Protein AF-A0A140F323-F1 (afdb_monomer)

Foldseek 3Di:
DQDLVVLVVLLVCLVVLVVVLVVLLVVLVCCCVPPVDDDPVVVVSVVSNVVSVVSNVVSVVSNVVSVCSVPPPDPPDD

InterPro domains:
  IPR026022 PhoU domain [PF01895] (1-68)
  IPR028366 PhoU [PTHR42930] (1-74)
  IPR038078 PhoU-like domain superfamily [G3DSA:1.20.58.220] (1-77)

pLDDT: mean 92.83, std 11.07, range [49.88, 98.5]

Radius of gyration: 17.93 Å; Cα contacts (8 Å, |Δi|>4): 43; chains: 1; bounding box: 44×17×45 Å

Secondary structure (DSSP, 8-state):
---HHHHHHHHHHHHHHHHHHHHHHHHHHHHHHHH---HHHHHHHHHHHHHHHHHHHHHHHHHHHHHHHHH-SS-S--

Structure (mmCIF, N/CA/C/O backbone):
data_AF-A0A140F323-F1
#
_entry.id   AF-A0A140F323-F1
#
loop_
_atom_site.group_PDB
_atom_site.id
_atom_site.type_symbol
_atom_site.label_atom_id
_atom_site.label_alt_id
_atom_site.label_comp_id
_atom_site.label_asym_id
_atom_site.label_entity_id
_atom_site.label_seq_id
_atom_site.pdbx_PDB_ins_code
_atom_site.Cartn_x
_atom_site.Cartn_y
_atom_site.Cartn_z
_atom_site.occupancy
_atom_site.B_iso_or_equiv
_atom_site.auth_seq_id
_atom_site.auth_comp_id
_atom_site.auth_asym_id
_atom_site.auth_atom_id
_atom_site.pdbx_PDB_model_num
ATOM 1 N N . GLN A 1 1 ? 18.693 -11.875 -21.195 1.00 63.09 1 GLN A N 1
ATOM 2 C CA . GLN A 1 1 ? 17.869 -11.071 -22.115 1.00 63.09 1 GLN A CA 1
ATOM 3 C C . GLN A 1 1 ? 17.032 -10.152 -21.252 1.00 63.09 1 GLN A C 1
ATOM 5 O O . GLN A 1 1 ? 16.394 -10.658 -20.336 1.00 63.09 1 GLN A O 1
ATOM 10 N N . LYS A 1 2 ? 17.121 -8.838 -21.462 1.00 73.62 2 LYS A N 1
ATOM 11 C CA . LYS A 1 2 ? 16.261 -7.871 -20.777 1.00 73.62 2 LYS A CA 1
ATOM 12 C C . LYS A 1 2 ? 14.883 -7.879 -21.407 1.00 73.62 2 LYS A C 1
ATOM 14 O O . LYS A 1 2 ? 14.773 -7.899 -22.632 1.00 73.62 2 LYS A O 1
ATOM 19 N N . ASP A 1 3 ? 13.876 -7.873 -20.553 1.00 88.44 3 ASP A N 1
ATOM 20 C CA . ASP A 1 3 ? 12.486 -7.742 -20.951 1.00 88.44 3 ASP A CA 1
ATOM 21 C C . ASP A 1 3 ? 11.992 -6.368 -20.492 1.00 88.44 3 ASP A C 1
ATOM 23 O O . ASP A 1 3 ? 11.590 -6.172 -19.345 1.00 88.44 3 ASP A O 1
ATOM 27 N N . GLU A 1 4 ? 12.152 -5.375 -21.368 1.00 91.69 4 GLU A N 1
ATOM 28 C CA . GLU A 1 4 ? 11.733 -4.002 -21.077 1.00 91.69 4 GLU A CA 1
ATOM 29 C C . GLU A 1 4 ? 10.213 -3.867 -20.980 1.00 91.69 4 GLU A C 1
ATOM 31 O O . GLU A 1 4 ? 9.731 -2.978 -20.282 1.00 91.69 4 GLU A O 1
ATOM 36 N N . GLU A 1 5 ? 9.468 -4.716 -21.692 1.00 93.69 5 GLU A N 1
ATOM 37 C CA . GLU A 1 5 ? 8.007 -4.719 -21.657 1.00 93.69 5 GLU A CA 1
ATOM 38 C C . GLU A 1 5 ? 7.547 -5.163 -20.270 1.00 93.69 5 GLU A C 1
ATOM 40 O O . GLU A 1 5 ? 6.863 -4.403 -19.587 1.00 93.69 5 GLU A O 1
ATOM 45 N N . MET A 1 6 ? 8.069 -6.292 -19.784 1.00 93.44 6 MET A N 1
ATOM 46 C CA . MET A 1 6 ? 7.784 -6.778 -18.434 1.00 93.44 6 MET A CA 1
ATOM 47 C C . MET A 1 6 ? 8.201 -5.779 -17.343 1.00 93.44 6 MET A C 1
ATOM 49 O O . MET A 1 6 ? 7.486 -5.598 -16.361 1.00 93.44 6 MET A O 1
ATOM 53 N N . ALA A 1 7 ? 9.347 -5.106 -17.493 1.00 94.50 7 ALA A N 1
ATOM 54 C CA . ALA A 1 7 ? 9.785 -4.103 -16.521 1.00 94.50 7 ALA A CA 1
ATOM 55 C C . ALA A 1 7 ? 8.823 -2.905 -16.448 1.00 94.50 7 ALA A C 1
ATOM 57 O O . ALA A 1 7 ? 8.514 -2.438 -15.353 1.00 94.50 7 ALA A O 1
ATOM 58 N N . ARG A 1 8 ? 8.319 -2.429 -17.595 1.00 95.38 8 ARG A N 1
ATOM 59 C CA . ARG A 1 8 ? 7.318 -1.351 -17.637 1.00 95.38 8 ARG A CA 1
ATOM 60 C C . ARG A 1 8 ? 5.980 -1.796 -17.064 1.00 95.38 8 ARG A C 1
ATOM 62 O O . ARG A 1 8 ? 5.402 -1.044 -16.293 1.00 95.38 8 ARG A O 1
ATOM 69 N N . GLU A 1 9 ? 5.535 -3.015 -17.366 1.00 96.06 9 GLU A N 1
ATOM 70 C CA . GLU A 1 9 ? 4.303 -3.573 -16.793 1.00 96.06 9 GLU A CA 1
ATOM 71 C C . GLU A 1 9 ? 4.346 -3.606 -15.258 1.00 96.06 9 GLU A C 1
ATOM 73 O O . GLU A 1 9 ? 3.370 -3.233 -14.611 1.00 96.06 9 GLU A O 1
ATOM 78 N N . VAL A 1 10 ? 5.480 -4.004 -14.666 1.00 95.69 10 VAL A N 1
ATOM 79 C CA . VAL A 1 10 ? 5.653 -4.004 -13.202 1.00 95.69 10 VAL A CA 1
ATOM 80 C C . VAL A 1 10 ? 5.579 -2.586 -12.633 1.00 95.69 10 VAL A C 1
ATOM 82 O O . VAL A 1 10 ? 4.854 -2.370 -11.667 1.00 95.69 10 VAL A O 1
ATOM 85 N N . ILE A 1 11 ? 6.289 -1.627 -13.237 1.00 96.44 11 ILE A N 1
ATOM 86 C CA . ILE A 1 11 ? 6.300 -0.226 -12.782 1.00 96.44 11 ILE A CA 1
ATOM 87 C C . ILE A 1 11 ? 4.903 0.400 -12.891 1.00 96.44 11 ILE A C 1
ATOM 89 O O . ILE A 1 11 ? 4.459 1.095 -11.984 1.00 96.44 11 ILE A O 1
ATOM 93 N N . GLU A 1 12 ? 4.191 0.161 -13.994 1.00 96.00 12 GLU A N 1
ATOM 94 C CA . GLU A 1 12 ? 2.847 0.709 -14.209 1.00 96.00 12 GLU A CA 1
ATOM 95 C C . GLU A 1 12 ? 1.803 0.064 -13.284 1.00 96.00 12 GLU A C 1
ATOM 97 O O . GLU A 1 12 ? 0.877 0.742 -12.832 1.00 96.00 12 GLU A O 1
ATOM 102 N N . GLY A 1 13 ? 1.964 -1.224 -12.963 1.00 95.06 13 GLY A N 1
ATOM 103 C CA . GLY A 1 13 ? 1.071 -1.964 -12.067 1.00 95.06 13 GLY A CA 1
ATOM 104 C C . GLY A 1 13 ? 1.150 -1.544 -10.595 1.00 95.06 13 GLY A C 1
ATOM 105 O O . GLY A 1 13 ? 0.197 -1.759 -9.846 1.00 95.06 13 GLY A O 1
ATOM 106 N N . ASP A 1 14 ? 2.241 -0.904 -10.173 1.00 97.19 14 ASP A N 1
ATOM 107 C CA . ASP A 1 14 ? 2.449 -0.455 -8.790 1.00 97.19 14 ASP A CA 1
ATOM 108 C C . ASP A 1 14 ? 1.358 0.507 -8.294 1.00 97.19 14 ASP A C 1
ATOM 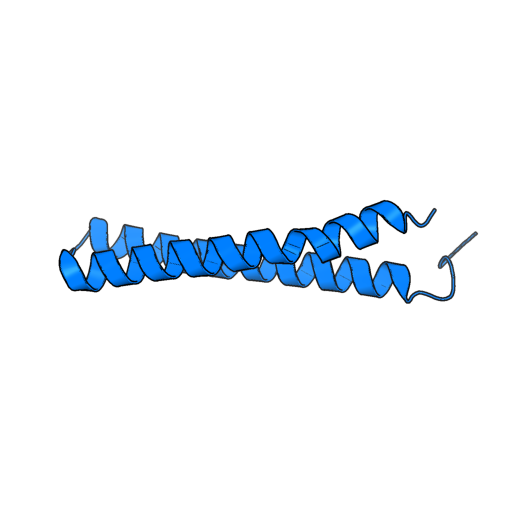110 O O . ASP A 1 14 ? 0.935 0.456 -7.137 1.00 97.19 14 ASP A O 1
ATOM 114 N N . HIS A 1 15 ? 0.812 1.327 -9.196 1.00 96.00 15 HIS A N 1
ATOM 115 C CA . HIS A 1 15 ? -0.257 2.260 -8.853 1.00 96.00 15 HIS A CA 1
ATOM 116 C C . HIS A 1 15 ? -1.505 1.555 -8.297 1.00 96.00 15 HIS A C 1
ATOM 118 O O . HIS A 1 15 ? -2.146 2.068 -7.378 1.00 96.00 15 HIS A O 1
ATOM 124 N N . GLU A 1 16 ? -1.839 0.370 -8.817 1.00 96.50 16 GLU A N 1
ATOM 125 C CA . GLU A 1 16 ? -2.975 -0.419 -8.335 1.00 96.50 16 GLU A CA 1
ATOM 126 C C . GLU A 1 16 ? -2.718 -0.967 -6.924 1.00 96.50 16 GLU A C 1
ATOM 128 O O . GLU A 1 16 ? -3.606 -0.914 -6.071 1.00 96.50 16 GLU A O 1
ATOM 133 N N . ILE A 1 17 ? -1.491 -1.423 -6.645 1.00 96.69 17 ILE A N 1
ATOM 134 C CA . ILE A 1 17 ? -1.081 -1.895 -5.312 1.00 96.69 17 ILE A CA 1
ATOM 135 C C . ILE A 1 17 ? -1.175 -0.752 -4.299 1.00 96.69 17 ILE A C 1
ATOM 137 O O . ILE A 1 17 ? -1.746 -0.926 -3.221 1.00 96.69 17 ILE A O 1
ATOM 141 N N . ASN A 1 18 ? -0.678 0.425 -4.672 1.00 97.75 18 ASN A N 1
ATOM 142 C CA . ASN A 1 18 ? -0.729 1.622 -3.843 1.00 97.75 18 ASN A CA 1
ATOM 143 C C . ASN A 1 18 ? -2.165 2.063 -3.536 1.00 97.75 18 ASN A C 1
ATOM 145 O O . ASN A 1 18 ? -2.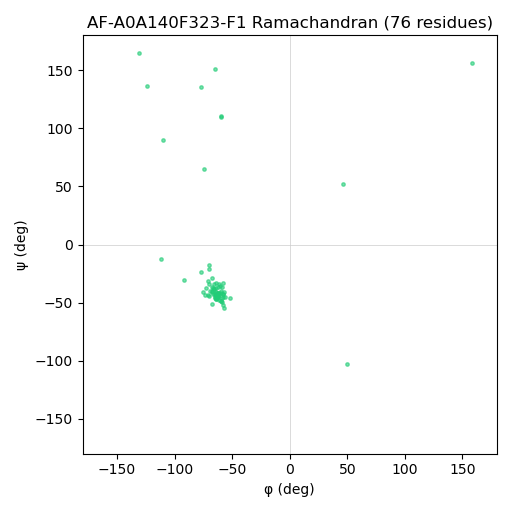486 2.401 -2.395 1.00 97.75 18 ASN A O 1
ATOM 149 N N . GLN A 1 19 ? -3.066 2.008 -4.520 1.00 98.19 19 GLN A N 1
ATOM 150 C CA . GLN A 1 19 ? -4.473 2.321 -4.278 1.00 98.19 19 GLN A CA 1
ATOM 151 C C . GLN A 1 19 ? -5.126 1.306 -3.330 1.00 98.19 19 GLN A C 1
ATOM 153 O O . GLN A 1 19 ? -5.808 1.701 -2.386 1.00 98.19 19 GLN A O 1
ATOM 158 N N . LEU A 1 20 ? -4.865 0.009 -3.523 1.00 97.75 20 LEU A N 1
ATOM 159 C CA . LEU A 1 20 ? -5.368 -1.043 -2.634 1.00 97.75 20 LEU A CA 1
ATOM 160 C C . LEU A 1 20 ? -4.838 -0.900 -1.202 1.00 97.75 20 LEU A C 1
ATOM 162 O O . LEU A 1 20 ? -5.577 -1.165 -0.253 1.00 97.75 20 LEU A O 1
ATOM 166 N N . TYR A 1 21 ? -3.584 -0.471 -1.034 1.00 98.44 21 TYR A N 1
ATOM 167 C CA . TYR A 1 21 ? -3.026 -0.152 0.278 1.00 98.44 21 TYR A CA 1
ATOM 168 C C . TYR A 1 21 ? -3.848 0.939 0.973 1.00 98.44 21 TYR A C 1
ATOM 170 O O . TYR A 1 21 ? -4.296 0.727 2.098 1.00 98.44 21 TYR A O 1
ATOM 178 N N . LEU A 1 22 ? -4.090 2.067 0.295 1.00 98.38 22 LEU A N 1
ATOM 179 C CA . LEU A 1 22 ? -4.838 3.197 0.857 1.00 98.38 22 LEU A CA 1
ATOM 180 C C . LEU A 1 22 ? -6.283 2.820 1.203 1.00 98.38 22 LEU A C 1
ATOM 182 O O . LEU A 1 22 ? -6.782 3.196 2.264 1.00 98.38 22 LEU A O 1
ATOM 186 N N . ASP A 1 23 ? -6.939 2.049 0.338 1.00 98.50 23 ASP A N 1
ATOM 187 C CA . ASP A 1 23 ? -8.315 1.604 0.561 1.00 98.50 23 ASP A CA 1
ATOM 188 C C . ASP A 1 23 ? -8.403 0.699 1.806 1.00 98.50 23 ASP A C 1
ATOM 190 O O . ASP A 1 23 ? -9.233 0.917 2.691 1.00 98.50 23 ASP A O 1
ATOM 194 N N . LEU A 1 24 ? -7.494 -0.275 1.936 1.00 98.44 24 LEU A N 1
ATOM 195 C CA . LEU A 1 24 ? -7.457 -1.182 3.090 1.00 98.44 24 LEU A CA 1
ATOM 196 C C . LEU A 1 24 ? -6.989 -0.490 4.379 1.00 98.44 24 LEU A C 1
ATOM 198 O O . LEU A 1 24 ? -7.419 -0.860 5.478 1.00 98.44 24 LEU A O 1
ATOM 202 N N . GLU A 1 25 ? -6.111 0.507 4.266 1.00 98.38 25 GLU A N 1
ATOM 203 C CA . GLU A 1 25 ? -5.702 1.360 5.380 1.00 98.38 25 GLU A CA 1
ATOM 204 C C . GLU A 1 25 ? -6.914 2.115 5.938 1.00 98.38 25 GLU A C 1
ATOM 206 O O . GLU A 1 25 ? -7.162 2.090 7.151 1.00 98.38 25 GLU A O 1
ATOM 211 N N . GLN A 1 26 ? -7.711 2.715 5.048 1.00 98.38 26 GLN A N 1
ATOM 212 C CA . GLN A 1 26 ? -8.933 3.422 5.409 1.00 98.38 26 GLN A CA 1
ATOM 213 C C . GLN A 1 26 ? -9.954 2.485 6.061 1.00 98.38 26 GLN A C 1
ATOM 215 O O . GLN A 1 26 ? -10.482 2.820 7.121 1.00 98.38 26 GLN A O 1
ATOM 220 N N . ASP A 1 27 ? -10.165 1.286 5.514 1.00 98.25 27 ASP A N 1
ATOM 221 C CA . ASP A 1 27 ? -11.052 0.280 6.112 1.00 98.25 27 ASP A CA 1
ATOM 222 C C . ASP A 1 27 ? -10.622 -0.084 7.544 1.00 98.25 27 ASP A C 1
ATOM 224 O O . ASP A 1 27 ? -11.448 -0.185 8.458 1.00 98.25 27 ASP A O 1
ATOM 228 N N . CYS A 1 28 ? -9.315 -0.250 7.778 1.00 98.06 28 CYS A N 1
ATOM 229 C CA . CYS A 1 28 ? -8.789 -0.521 9.115 1.00 98.06 28 CYS A CA 1
ATOM 230 C C . CYS A 1 28 ? -9.063 0.644 10.078 1.00 98.06 28 CYS A C 1
ATOM 232 O O . CYS A 1 28 ? -9.470 0.413 11.222 1.00 98.06 28 CYS A O 1
ATOM 234 N N . ILE A 1 29 ? -8.852 1.886 9.633 1.00 97.81 29 ILE A N 1
ATOM 235 C CA . ILE A 1 29 ? -9.110 3.095 10.427 1.00 97.81 29 ILE A CA 1
A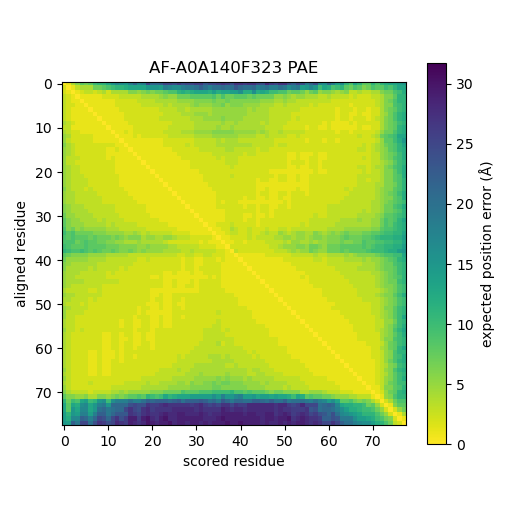TOM 236 C C . ILE A 1 29 ? -10.602 3.220 10.749 1.00 97.81 29 ILE A C 1
ATOM 238 O O . ILE A 1 29 ? -10.961 3.465 11.905 1.00 97.81 29 ILE A O 1
ATOM 242 N N . ASP A 1 30 ? -11.470 2.989 9.768 1.00 98.12 30 ASP A N 1
ATOM 243 C CA . ASP A 1 30 ? -12.920 3.063 9.928 1.00 98.12 30 ASP A CA 1
ATOM 244 C C . ASP A 1 30 ? -13.426 2.006 10.910 1.00 98.12 30 ASP A C 1
ATOM 246 O O . ASP A 1 30 ? -14.229 2.312 11.795 1.00 98.12 30 ASP A O 1
ATOM 250 N N . LEU A 1 31 ? -12.910 0.777 10.843 1.00 97.69 31 LEU A N 1
ATOM 251 C CA . LEU A 1 31 ? -13.243 -0.266 11.816 1.00 97.69 31 LEU A CA 1
ATOM 252 C C . LEU A 1 31 ? -12.822 0.124 13.238 1.00 97.69 31 LEU A C 1
ATOM 254 O O . LEU A 1 31 ? -13.597 -0.057 14.181 1.00 97.69 31 LEU A O 1
ATOM 258 N N . LEU A 1 32 ? -11.625 0.692 13.408 1.00 96.81 32 LEU A N 1
ATOM 259 C CA . LEU A 1 32 ? -11.155 1.166 14.712 1.00 96.81 32 LEU A CA 1
ATOM 260 C C . LEU A 1 32 ? -12.033 2.301 15.255 1.00 96.81 32 LEU A C 1
ATOM 262 O O . LEU A 1 32 ? -12.403 2.280 16.432 1.00 96.81 32 LEU A O 1
ATOM 266 N N . ALA A 1 33 ? -12.380 3.269 14.405 1.00 97.00 33 ALA A N 1
ATOM 267 C CA . ALA A 1 33 ? -13.133 4.458 14.788 1.00 97.00 33 ALA A CA 1
ATOM 268 C C . ALA A 1 33 ? -14.615 4.163 15.064 1.00 97.00 33 ALA A C 1
ATOM 270 O O . ALA A 1 33 ? -15.178 4.667 16.039 1.00 97.00 33 ALA A O 1
ATOM 271 N N . LEU A 1 34 ? -15.250 3.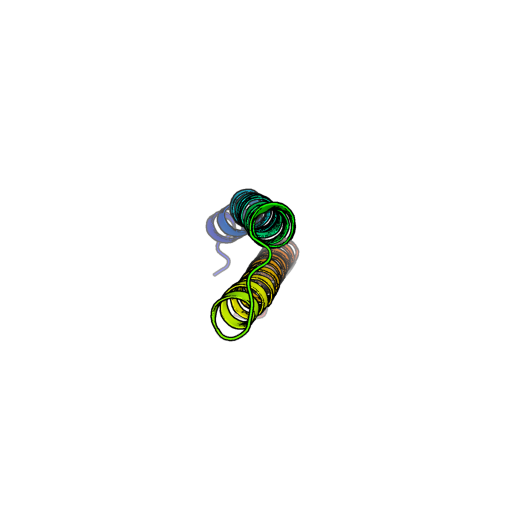350 14.217 1.00 97.69 34 LEU A N 1
ATOM 272 C CA . LEU A 1 34 ? -16.699 3.144 14.229 1.00 97.69 34 LEU A CA 1
ATOM 273 C C . LEU A 1 34 ? -17.134 1.971 15.109 1.00 97.69 34 LEU A C 1
ATOM 275 O O . LEU A 1 34 ? -18.238 2.010 15.648 1.00 97.69 34 LEU A O 1
ATOM 279 N N . GLN A 1 35 ? -16.303 0.933 15.253 1.00 95.94 35 GLN A N 1
ATOM 280 C CA . GLN A 1 35 ? -16.714 -0.324 15.896 1.00 95.94 35 GLN A CA 1
ATOM 281 C C . GLN A 1 35 ? -16.039 -0.592 17.246 1.00 95.94 35 GLN A C 1
ATOM 283 O O . GLN A 1 35 ? -16.484 -1.478 17.971 1.00 95.94 35 GLN A O 1
ATOM 288 N N . GLN A 1 36 ? -14.991 0.158 17.609 1.00 95.31 36 GLN A N 1
ATOM 289 C CA . GLN A 1 36 ? -14.241 -0.011 18.868 1.00 95.31 36 GLN A CA 1
ATOM 290 C C . GLN A 1 36 ? -13.885 -1.486 19.186 1.00 95.31 36 GLN A C 1
ATOM 292 O O . GLN A 1 36 ? -14.187 -1.984 20.276 1.00 95.31 36 GLN A O 1
ATOM 297 N N . PRO A 1 37 ? -13.260 -2.216 18.240 1.00 96.56 37 PRO A N 1
ATOM 298 C CA . PRO A 1 37 ? -12.978 -3.641 18.378 1.00 96.56 37 PRO A CA 1
ATOM 299 C C . PRO A 1 37 ? -11.980 -3.919 19.509 1.00 96.56 37 PRO A C 1
ATOM 301 O O . PRO A 1 37 ? -11.091 -3.118 19.804 1.00 96.56 37 PRO A O 1
ATOM 304 N N . VAL A 1 38 ? -12.084 -5.100 20.121 1.00 96.75 38 VAL A N 1
ATOM 305 C CA . VAL A 1 38 ? -11.237 -5.518 21.252 1.00 96.75 38 VAL A CA 1
ATOM 306 C C . VAL A 1 38 ? -10.649 -6.913 21.037 1.00 96.75 38 VAL A C 1
ATOM 308 O O . VAL A 1 38 ? -11.105 -7.680 20.196 1.00 96.75 38 VAL A O 1
ATOM 311 N N . ALA A 1 39 ? -9.630 -7.259 21.827 1.00 97.19 39 ALA A N 1
ATOM 312 C CA . ALA A 1 39 ? -9.048 -8.600 21.919 1.00 97.19 39 ALA A CA 1
ATOM 313 C C . ALA A 1 39 ? -8.693 -9.259 20.567 1.00 97.19 39 ALA A C 1
ATOM 315 O O . ALA A 1 39 ? -7.629 -8.983 20.012 1.00 97.19 39 ALA A O 1
ATOM 316 N N . SER A 1 40 ? -9.502 -10.203 20.077 1.00 97.56 40 SER A N 1
ATOM 317 C CA . SER A 1 40 ? -9.269 -10.886 18.798 1.00 97.56 40 SER A CA 1
ATOM 318 C C . SER A 1 40 ? -9.370 -9.932 17.619 1.00 97.56 40 SER A C 1
ATOM 320 O O . SER A 1 40 ? -8.481 -9.933 16.774 1.00 97.56 40 SER A O 1
ATOM 322 N N . ASP A 1 41 ? -10.393 -9.088 17.610 1.00 97.69 41 ASP A N 1
ATOM 323 C CA . ASP A 1 41 ? -10.766 -8.293 16.440 1.00 97.69 41 ASP A CA 1
ATOM 324 C C . ASP A 1 41 ? -9.779 -7.142 16.263 1.00 97.69 41 ASP A C 1
ATOM 326 O O . ASP A 1 41 ? -9.268 -6.908 15.171 1.00 97.69 41 ASP A O 1
ATOM 330 N N . LEU A 1 42 ? -9.380 -6.520 17.378 1.00 98.00 42 LEU A N 1
ATOM 331 C CA . LEU A 1 42 ? -8.311 -5.523 17.381 1.00 98.00 42 LEU A CA 1
ATOM 332 C C . LEU A 1 42 ? -6.984 -6.109 16.879 1.00 98.00 42 LEU A C 1
ATOM 334 O O . LEU A 1 42 ? -6.271 -5.470 16.109 1.00 98.00 42 LEU A O 1
ATOM 338 N N . ARG A 1 43 ? -6.640 -7.336 17.299 1.00 98.19 43 ARG A N 1
ATOM 339 C CA . ARG A 1 43 ? -5.418 -8.007 16.826 1.00 98.19 43 ARG A CA 1
ATOM 340 C C . ARG A 1 43 ? -5.498 -8.358 15.346 1.00 98.19 43 ARG A C 1
ATOM 342 O O . ARG A 1 43 ? -4.479 -8.264 14.671 1.00 98.19 43 ARG A O 1
ATOM 349 N N . PHE A 1 44 ? -6.670 -8.748 14.857 1.00 98.19 44 PHE A N 1
ATOM 350 C CA . PHE A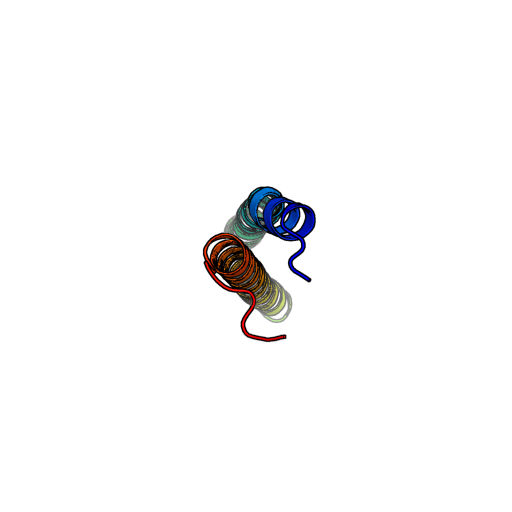 1 44 ? -6.884 -9.051 13.448 1.00 98.19 44 PHE A CA 1
ATOM 351 C C . PHE A 1 44 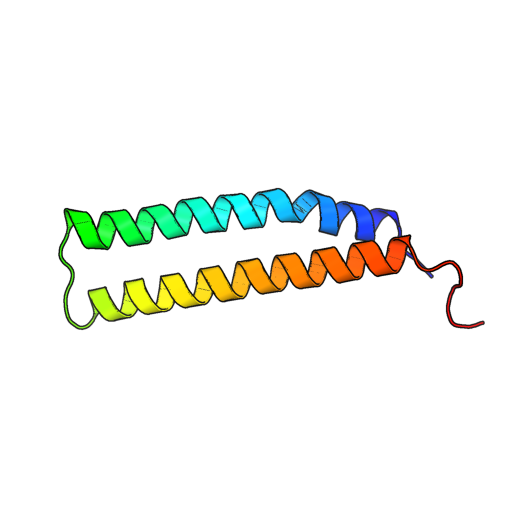? -6.712 -7.806 12.571 1.00 98.19 44 PHE A C 1
ATOM 353 O O . PHE A 1 44 ? -5.963 -7.850 11.596 1.00 98.19 44 PHE A O 1
ATOM 360 N N . ILE A 1 45 ? -7.307 -6.678 12.963 1.00 98.19 45 ILE A N 1
ATOM 361 C CA . ILE A 1 45 ? -7.152 -5.401 12.248 1.00 98.19 45 ILE A CA 1
ATOM 362 C C . ILE A 1 45 ? -5.691 -4.943 12.280 1.00 98.19 45 ILE A C 1
ATOM 364 O O . ILE A 1 45 ? -5.118 -4.633 11.243 1.00 98.19 45 ILE A O 1
ATOM 368 N N . ALA A 1 46 ? -5.034 -4.994 13.444 1.00 97.75 46 ALA A N 1
ATOM 369 C CA . ALA A 1 46 ? -3.626 -4.612 13.559 1.00 97.75 46 ALA A CA 1
ATOM 370 C C . ALA A 1 46 ? -2.676 -5.519 12.752 1.00 97.75 46 ALA A C 1
ATOM 372 O O . ALA A 1 46 ? -1.634 -5.061 12.284 1.00 97.75 46 ALA A O 1
ATOM 373 N N . ALA A 1 47 ? -2.996 -6.809 12.617 1.00 98.38 47 ALA A N 1
ATOM 374 C CA . ALA A 1 47 ? -2.243 -7.723 11.763 1.00 98.38 47 ALA A CA 1
ATOM 375 C C . ALA A 1 47 ? -2.473 -7.410 10.281 1.00 98.38 47 ALA A C 1
ATOM 377 O O . ALA A 1 47 ? -1.506 -7.352 9.530 1.00 98.38 47 ALA A O 1
ATOM 378 N N . SER A 1 48 ? -3.722 -7.149 9.891 1.00 98.31 48 SER A N 1
ATOM 379 C CA . SER A 1 48 ? -4.082 -6.762 8.523 1.00 98.31 48 SER A CA 1
ATOM 380 C C . SER A 1 48 ? -3.347 -5.489 8.107 1.00 98.31 48 SER A C 1
ATOM 382 O O . SER A 1 48 ? -2.699 -5.491 7.070 1.00 98.31 48 SER A O 1
ATOM 384 N N . PHE A 1 49 ? -3.326 -4.471 8.976 1.00 97.50 49 PHE A N 1
ATOM 385 C CA . PHE A 1 49 ? -2.591 -3.223 8.754 1.00 97.50 49 PHE A CA 1
ATOM 386 C C . PHE A 1 49 ? -1.097 -3.457 8.482 1.00 97.50 49 PHE A C 1
ATOM 388 O O . PHE A 1 49 ? -0.532 -2.914 7.544 1.00 97.50 49 PHE A O 1
ATOM 395 N N . LYS A 1 50 ? -0.442 -4.320 9.270 1.00 98.25 50 LYS A N 1
ATOM 396 C CA . LYS A 1 50 ? 0.973 -4.658 9.039 1.00 98.25 50 LYS A CA 1
ATOM 397 C C . LYS A 1 50 ? 1.186 -5.386 7.718 1.00 98.25 50 LYS A C 1
ATOM 399 O O . LYS A 1 50 ? 2.138 -5.086 7.013 1.00 98.25 50 LYS A O 1
ATOM 404 N N . ILE A 1 51 ? 0.306 -6.335 7.400 1.00 98.31 51 ILE A N 1
ATOM 405 C CA . ILE A 1 51 ? 0.399 -7.124 6.171 1.00 98.31 51 ILE A CA 1
ATOM 406 C C . ILE A 1 51 ? 0.274 -6.217 4.946 1.00 98.31 51 ILE A C 1
ATOM 408 O O . ILE A 1 51 ? 1.073 -6.358 4.029 1.00 98.31 51 ILE A O 1
ATOM 412 N N . ILE A 1 52 ? -0.679 -5.280 4.928 1.00 98.31 52 ILE A N 1
ATOM 413 C CA . ILE A 1 52 ? -0.842 -4.376 3.781 1.00 98.31 52 ILE A CA 1
ATOM 414 C C . ILE A 1 52 ? 0.364 -3.443 3.617 1.00 98.31 52 ILE A C 1
ATOM 416 O O . ILE A 1 52 ? 0.809 -3.258 2.491 1.00 98.31 52 ILE A O 1
ATOM 420 N N . THR A 1 53 ? 0.961 -2.945 4.709 1.00 97.88 53 THR A N 1
ATOM 421 C CA . THR A 1 53 ? 2.215 -2.168 4.642 1.00 97.88 53 THR A CA 1
ATOM 422 C C . THR A 1 53 ? 3.371 -3.003 4.091 1.00 97.88 53 THR A C 1
ATOM 424 O O . THR A 1 53 ? 4.155 -2.522 3.280 1.00 97.88 53 THR A O 1
ATOM 427 N N . ASP A 1 54 ? 3.493 -4.265 4.511 1.00 98.31 54 ASP A N 1
ATOM 428 C CA . ASP A 1 54 ? 4.534 -5.153 3.987 1.00 98.31 54 ASP A CA 1
ATOM 429 C C . ASP A 1 54 ? 4.320 -5.459 2.491 1.00 98.31 54 ASP A C 1
ATOM 431 O O . ASP A 1 54 ? 5.296 -5.598 1.755 1.00 98.31 54 ASP A O 1
ATOM 435 N N . LEU A 1 55 ? 3.066 -5.550 2.029 1.00 98.12 55 LEU A N 1
ATOM 436 C CA . LEU A 1 55 ? 2.731 -5.767 0.618 1.00 98.12 55 LEU A CA 1
ATOM 437 C C . LEU A 1 55 ? 3.043 -4.550 -0.259 1.00 98.12 55 LEU A C 1
ATOM 439 O O . LEU A 1 55 ? 3.631 -4.735 -1.322 1.00 98.12 55 LEU A O 1
ATOM 443 N N . GLU A 1 56 ? 2.701 -3.338 0.183 1.00 98.00 56 GLU A N 1
ATOM 444 C CA . GLU A 1 56 ? 3.055 -2.099 -0.527 1.00 98.00 56 GLU A CA 1
ATOM 445 C C . GLU A 1 56 ? 4.572 -1.989 -0.692 1.00 98.00 56 GLU A C 1
ATOM 447 O O . GLU A 1 56 ? 5.073 -1.858 -1.806 1.00 98.00 56 GLU A O 1
ATOM 452 N N . ARG A 1 57 ? 5.320 -2.262 0.380 1.00 98.19 57 ARG A N 1
ATOM 453 C CA . ARG A 1 57 ? 6.781 -2.263 0.336 1.00 98.19 57 ARG A CA 1
ATOM 454 C C . ARG A 1 57 ? 7.359 -3.297 -0.634 1.00 98.19 57 ARG A C 1
ATOM 456 O O . ARG A 1 57 ? 8.432 -3.084 -1.198 1.00 98.19 57 ARG A O 1
ATOM 463 N N . ILE A 1 58 ? 6.713 -4.454 -0.790 1.00 98.00 58 ILE A N 1
ATOM 464 C CA . ILE A 1 58 ? 7.115 -5.453 -1.791 1.00 98.00 58 ILE A CA 1
ATOM 465 C C . ILE A 1 58 ? 6.870 -4.917 -3.209 1.00 98.00 58 ILE A C 1
ATOM 467 O O . ILE A 1 58 ? 7.726 -5.1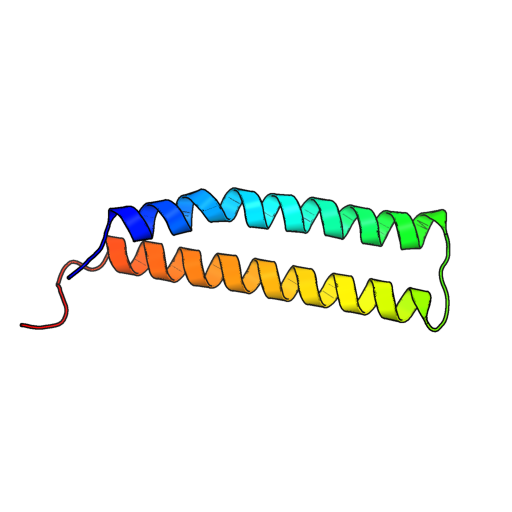36 -4.068 1.00 98.00 58 ILE A O 1
ATOM 471 N N . GLY A 1 59 ? 5.754 -4.214 -3.435 1.00 97.50 59 GLY A N 1
ATOM 472 C CA . GLY A 1 59 ? 5.450 -3.505 -4.684 1.00 97.50 59 GLY A CA 1
ATOM 473 C C . GLY A 1 59 ? 6.533 -2.487 -5.033 1.00 97.50 59 GLY A C 1
ATOM 474 O O . GLY A 1 59 ? 7.210 -2.643 -6.048 1.00 97.50 59 GLY A O 1
ATOM 475 N N . ASP A 1 60 ? 6.834 -1.578 -4.106 1.00 97.81 60 ASP A N 1
ATOM 476 C CA . ASP A 1 60 ? 7.906 -0.586 -4.240 1.00 97.81 60 ASP A CA 1
ATOM 477 C C . ASP A 1 60 ? 9.253 -1.224 -4.608 1.00 97.81 60 ASP A C 1
ATOM 479 O O . ASP A 1 60 ? 9.981 -0.758 -5.489 1.00 97.81 60 ASP A O 1
ATOM 483 N N . LEU A 1 61 ? 9.631 -2.312 -3.929 1.00 97.88 61 LEU A N 1
ATOM 484 C CA . LEU A 1 61 ? 10.876 -3.022 -4.226 1.00 97.88 61 LEU A CA 1
ATOM 485 C C . LEU A 1 61 ? 10.866 -3.637 -5.630 1.00 97.88 61 LEU A C 1
ATOM 487 O O . LEU A 1 61 ? 11.905 -3.637 -6.293 1.00 97.88 61 LEU A O 1
ATOM 491 N N . ALA A 1 62 ? 9.726 -4.151 -6.091 1.00 97.06 62 ALA A N 1
ATOM 492 C CA . ALA A 1 62 ? 9.578 -4.665 -7.448 1.00 97.06 62 ALA A CA 1
ATOM 493 C C . ALA A 1 62 ? 9.691 -3.542 -8.492 1.00 97.06 62 ALA A C 1
ATOM 495 O O . ALA A 1 62 ? 10.413 -3.710 -9.477 1.00 97.06 62 ALA A O 1
ATOM 496 N N . THR A 1 63 ? 9.077 -2.386 -8.238 1.00 97.19 63 THR A N 1
ATOM 497 C CA . THR A 1 63 ? 9.176 -1.179 -9.073 1.00 97.19 63 THR A CA 1
ATOM 498 C C . THR A 1 63 ? 10.623 -0.717 -9.208 1.00 97.19 63 THR A C 1
ATOM 500 O O . THR A 1 63 ? 11.125 -0.592 -10.324 1.00 97.19 63 THR A O 1
ATOM 503 N N . ASN A 1 64 ? 11.351 -0.606 -8.090 1.00 96.19 64 ASN A N 1
ATOM 504 C CA . ASN A 1 64 ? 12.779 -0.268 -8.092 1.00 96.19 64 ASN A CA 1
ATOM 505 C C . ASN A 1 64 ? 13.612 -1.255 -8.936 1.00 96.19 64 ASN A C 1
ATOM 507 O O . ASN A 1 64 ? 14.519 -0.853 -9.664 1.00 96.19 64 ASN A O 1
ATOM 511 N N . LEU A 1 65 ? 13.318 -2.560 -8.866 1.00 94.62 65 LEU A N 1
ATOM 512 C CA . LEU A 1 65 ? 13.995 -3.560 -9.703 1.00 94.62 65 LEU A CA 1
ATOM 513 C C . LEU A 1 65 ? 13.671 -3.386 -11.194 1.00 94.62 65 LEU A C 1
ATOM 515 O O . LEU A 1 65 ? 14.564 -3.558 -12.028 1.00 94.62 65 LEU A O 1
ATOM 519 N N . GLY A 1 66 ? 12.424 -3.044 -11.527 1.00 94.19 66 GLY A N 1
ATOM 520 C CA . GLY A 1 66 ? 12.006 -2.702 -12.886 1.00 94.19 66 GLY A CA 1
ATOM 521 C C . GLY A 1 66 ? 12.775 -1.496 -13.426 1.00 94.19 66 GLY A C 1
ATOM 522 O O . GLY A 1 66 ? 13.362 -1.574 -14.507 1.00 94.19 66 GLY A O 1
ATOM 523 N N . GLU A 1 67 ? 12.859 -0.422 -12.641 1.00 94.00 67 GLU A N 1
ATOM 524 C CA . GLU A 1 67 ? 13.610 0.791 -12.984 1.00 94.00 67 GLU A CA 1
ATOM 525 C C . GLU A 1 67 ? 15.093 0.485 -13.210 1.00 94.00 67 GLU A C 1
ATOM 527 O O . GLU A 1 67 ? 15.642 0.814 -14.262 1.00 94.00 67 GLU A O 1
ATOM 532 N N . TYR A 1 68 ? 15.730 -0.258 -12.297 1.00 92.75 68 TYR A N 1
ATOM 533 C CA . TYR A 1 68 ? 17.125 -0.677 -12.463 1.00 92.75 68 TYR A CA 1
ATOM 534 C C . TYR A 1 68 ? 17.347 -1.532 -13.714 1.00 92.75 68 TYR A C 1
ATOM 536 O O . TYR A 1 68 ? 18.397 -1.431 -14.356 1.00 92.75 68 TYR A O 1
ATOM 544 N N . SER A 1 69 ? 16.380 -2.378 -14.079 1.00 91.19 69 SER A N 1
ATOM 545 C CA . SER A 1 69 ? 16.459 -3.187 -15.296 1.00 91.19 69 SER A CA 1
ATOM 546 C C . SER A 1 69 ? 16.413 -2.325 -16.562 1.00 91.19 69 SER A C 1
ATOM 548 O O . SER A 1 69 ? 17.130 -2.629 -17.520 1.00 91.19 69 SER A O 1
ATOM 550 N N . LEU A 1 70 ? 15.610 -1.254 -16.563 1.00 90.56 70 LEU A N 1
ATOM 551 C 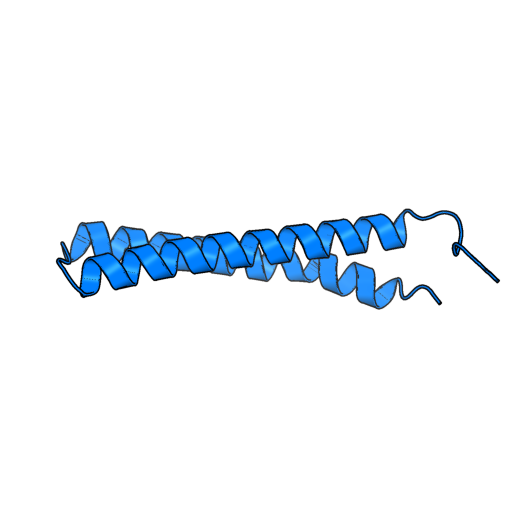CA . LEU A 1 70 ? 15.517 -0.292 -17.668 1.00 90.56 70 LEU A CA 1
ATOM 552 C C . LEU A 1 70 ? 16.751 0.621 -17.759 1.00 90.56 70 LEU A C 1
ATOM 554 O O . LEU A 1 70 ? 17.200 0.932 -18.860 1.00 90.56 70 LEU A O 1
ATOM 558 N N . GLU A 1 71 ? 17.317 1.032 -16.621 1.00 88.25 71 GLU A N 1
ATOM 559 C CA . GLU A 1 71 ? 18.484 1.927 -16.562 1.00 88.25 71 GLU A CA 1
ATOM 560 C C . GLU A 1 71 ? 19.815 1.231 -16.867 1.00 88.25 71 GLU A C 1
ATOM 562 O O . GLU A 1 71 ? 20.790 1.879 -17.256 1.00 88.25 71 GLU A O 1
ATOM 567 N N . ALA A 1 72 ? 19.900 -0.086 -16.680 1.00 84.50 72 ALA A N 1
ATOM 568 C CA . ALA A 1 72 ? 21.143 -0.812 -16.880 1.00 84.50 72 ALA A CA 1
ATOM 569 C C . ALA A 1 72 ? 21.651 -0.671 -18.336 1.00 84.50 72 ALA A C 1
ATOM 571 O O . ALA A 1 72 ? 21.120 -1.287 -19.255 1.00 84.50 72 ALA A O 1
ATOM 572 N N . GLU A 1 73 ? 22.748 0.065 -18.552 1.00 65.88 73 GLU A N 1
ATOM 573 C CA . GLU A 1 73 ? 23.340 0.307 -19.888 1.00 65.88 73 GLU A CA 1
ATOM 574 C C . GLU A 1 73 ? 24.000 -0.932 -20.521 1.00 65.88 73 GLU A C 1
ATOM 576 O O . GLU A 1 73 ? 24.259 -0.981 -21.724 1.00 65.88 73 GLU A O 1
ATOM 581 N N . ARG A 1 74 ? 24.306 -1.954 -19.718 1.00 64.06 74 ARG A N 1
ATOM 582 C CA . ARG A 1 74 ? 24.886 -3.218 -20.181 1.00 64.06 74 ARG A CA 1
ATOM 583 C C . ARG A 1 74 ? 24.012 -4.374 -19.742 1.00 64.06 74 ARG A C 1
ATOM 585 O O . ARG A 1 74 ? 23.578 -4.426 -18.592 1.00 64.06 74 ARG A O 1
ATOM 592 N N . ASP A 1 75 ? 23.777 -5.324 -20.637 1.00 62.88 75 ASP A N 1
ATOM 593 C CA . ASP A 1 75 ? 23.571 -6.695 -20.189 1.00 62.88 75 ASP A CA 1
ATOM 594 C C . ASP A 1 75 ? 24.858 -7.077 -19.465 1.00 62.88 75 ASP A C 1
ATOM 596 O O . ASP A 1 75 ? 25.930 -7.139 -20.072 1.00 62.88 75 ASP A O 1
ATOM 600 N N . VAL A 1 76 ? 24.802 -7.232 -18.143 1.00 61.34 76 VAL A N 1
ATOM 601 C CA . VAL A 1 76 ? 25.945 -7.727 -17.372 1.00 61.34 76 VAL A CA 1
ATOM 602 C C . VAL A 1 76 ? 26.062 -9.236 -17.633 1.00 61.34 76 VAL A C 1
ATOM 604 O O . VAL A 1 76 ? 25.786 -10.023 -16.740 1.00 61.34 76 VAL A O 1
ATOM 607 N N . TYR A 1 77 ? 26.361 -9.612 -18.888 1.00 49.88 77 TYR A N 1
ATOM 608 C CA . TYR A 1 77 ? 27.327 -10.609 -19.396 1.00 49.88 77 TYR A CA 1
ATOM 609 C C . TYR A 1 77 ? 26.982 -11.096 -20.831 1.00 49.88 77 TYR A C 1
ATOM 611 O O . TYR A 1 77 ? 25.814 -11.027 -21.219 1.00 49.88 77 TYR A O 1
ATOM 619 N N . PRO A 1 78 ? 27.968 -11.595 -21.618 1.00 52.66 78 PRO A N 1
ATOM 620 C CA . PRO A 1 78 ? 27.731 -12.594 -22.671 1.00 52.66 78 PRO A CA 1
ATOM 621 C C . PRO A 1 78 ? 27.179 -13.922 -22.135 1.00 52.66 78 PRO A C 1
ATOM 623 O O . PRO A 1 78 ? 27.455 -14.253 -20.959 1.00 52.66 78 PRO A O 1
#

Organism: NCBI:txid1105142

Mean predicted aligned error: 4.8 Å

Solvent-accessible surface area (backbone atoms only — not comparable to full-atom values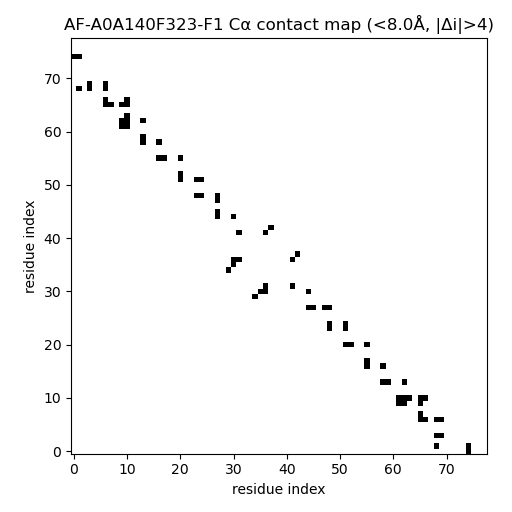): 4411 Å² total; per-residue (Å²): 135,88,58,65,66,61,26,49,52,49,45,64,49,38,59,58,51,50,49,53,37,54,54,54,49,48,52,47,49,48,46,53,72,75,63,64,57,56,77,68,54,38,50,49,46,55,49,48,54,52,50,44,54,55,50,42,54,51,41,53,54,50,28,53,52,22,51,52,62,69,64,50,91,58,78,96,65,136

Sequence (78 aa):
QKDEEMAREVIEGDHEINQLYLDLEQDCIDLLALQQPVASDLRFIAASFKIITDLERIGDLATNLGEYSLEAERDVYP

Nearest PDB structures (foldseek):
  3i2w-assembly1_B  TM=7.517E-01  e=5.346E+00  Drosophila melanogaster
  2f1m-assembly1_B  TM=5.865E-01  e=2.810E+00  Escherichia coli
  2f1m-assembly1_A  TM=5.727E-01  e=2.979E+00  Escherichia coli
  6ixg-assembly2_B  TM=4.400E-01  e=6.009E+00  Homo sapiens